Protein AF-A0A533S871-F1 (afdb_monomer_lite)

Secondary structure (DSSP, 8-state):
--HHHHHHHHHHHHT----S---GGGS-HHHHTTS-HHHHHHHTEEEEEEETTEEEEEESSTT-GGGTTT-

Foldseek 3Di:
DDPLVVVCVVCVVVVHDDDPDDDPVQAPVVVVVVDPPVLCVVQVKGFRDDDPNDTDIDGPHPVSVVSVVVD

Sequence (71 aa):
MSAAVHDQHLADRLGVPFLESIVDSRVDTALLMRLPLPFARRNVLLPLYCNEGTLLVASGDPAGFLALDEL

pLDDT: mean 90.28, std 5.52, range [60.38, 95.5]

Structure (mmCIF, N/CA/C/O backbone):
data_AF-A0A533S871-F1
#
_entry.id   AF-A0A533S871-F1
#
loop_
_atom_site.group_PDB
_atom_site.id
_atom_site.type_symbol
_atom_site.label_atom_id
_atom_site.label_alt_id
_atom_site.label_comp_id
_atom_site.label_asym_id
_atom_site.label_entity_id
_atom_site.label_seq_id
_atom_site.pdbx_PDB_ins_code
_atom_site.Cartn_x
_atom_site.Cartn_y
_atom_site.Cartn_z
_atom_site.occupancy
_atom_site.B_iso_or_equiv
_atom_site.auth_seq_id
_atom_site.auth_comp_id
_atom_site.auth_asym_id
_atom_site.auth_atom_id
_atom_site.pdbx_PDB_model_num
ATOM 1 N N . MET A 1 1 ? 19.975 -1.486 -15.409 1.00 60.38 1 MET A N 1
ATOM 2 C CA . MET A 1 1 ? 18.990 -2.197 -14.566 1.00 60.38 1 MET A CA 1
ATOM 3 C C . MET A 1 1 ? 17.748 -1.326 -14.507 1.00 60.38 1 MET A C 1
ATOM 5 O O . MET A 1 1 ? 17.913 -0.130 -14.308 1.00 60.38 1 MET A O 1
ATOM 9 N N . SER A 1 2 ? 16.559 -1.864 -14.795 1.00 82.69 2 SER A N 1
ATOM 10 C CA . SER A 1 2 ? 15.311 -1.084 -14.708 1.00 82.69 2 SER A CA 1
ATOM 11 C C . SER A 1 2 ? 14.955 -0.820 -13.241 1.00 82.69 2 SER A C 1
ATOM 13 O O . SER A 1 2 ? 15.308 -1.637 -12.391 1.00 82.69 2 SER A O 1
ATOM 15 N N . ALA A 1 3 ? 14.253 0.280 -12.952 1.00 77.81 3 ALA A N 1
ATOM 16 C CA . ALA A 1 3 ? 13.756 0.588 -11.608 1.00 77.81 3 ALA A CA 1
ATOM 17 C C . ALA A 1 3 ? 12.889 -0.558 -11.052 1.00 77.81 3 ALA A C 1
ATOM 19 O O . ALA A 1 3 ? 13.160 -1.050 -9.968 1.00 77.81 3 ALA A O 1
ATOM 20 N N . ALA A 1 4 ? 11.987 -1.118 -11.866 1.00 80.94 4 ALA A N 1
ATOM 21 C CA . ALA A 1 4 ? 11.147 -2.250 -11.462 1.00 80.94 4 ALA A CA 1
ATOM 22 C C . ALA A 1 4 ? 11.952 -3.501 -11.049 1.00 80.94 4 ALA A C 1
ATOM 24 O O . ALA A 1 4 ? 11.589 -4.200 -10.112 1.00 80.94 4 ALA A O 1
ATOM 25 N N . VAL A 1 5 ? 13.082 -3.767 -11.717 1.00 85.94 5 VAL A N 1
ATOM 26 C CA . VAL A 1 5 ? 13.968 -4.896 -11.369 1.00 85.94 5 VAL A CA 1
ATOM 27 C C . VAL A 1 5 ? 14.707 -4.623 -10.057 1.00 85.94 5 VAL A C 1
ATOM 29 O O . VAL A 1 5 ? 14.942 -5.542 -9.276 1.00 85.94 5 VAL A O 1
ATOM 32 N N . HIS A 1 6 ? 15.074 -3.365 -9.801 1.00 87.44 6 HIS A N 1
ATOM 33 C CA . HIS A 1 6 ? 15.661 -2.965 -8.525 1.00 87.44 6 HIS A CA 1
ATOM 34 C C . HIS A 1 6 ? 14.667 -3.151 -7.370 1.00 87.44 6 HIS A C 1
ATOM 36 O O . HIS A 1 6 ? 15.021 -3.770 -6.365 1.00 87.44 6 HIS A O 1
ATOM 42 N N . ASP A 1 7 ? 13.429 -2.691 -7.549 1.00 87.75 7 ASP A N 1
ATOM 43 C CA . ASP A 1 7 ? 12.384 -2.743 -6.524 1.00 87.75 7 ASP A CA 1
ATOM 44 C C . ASP A 1 7 ? 11.957 -4.181 -6.223 1.00 87.75 7 ASP A C 1
ATOM 46 O O . ASP A 1 7 ? 11.796 -4.543 -5.058 1.00 87.75 7 ASP A O 1
ATOM 50 N N . GLN A 1 8 ? 11.873 -5.037 -7.246 1.00 90.94 8 GLN A N 1
ATOM 51 C CA . GLN A 1 8 ? 11.608 -6.463 -7.065 1.00 90.94 8 GLN A CA 1
ATOM 52 C C . GLN A 1 8 ? 12.700 -7.144 -6.225 1.00 90.94 8 GLN A C 1
ATOM 54 O O . GLN A 1 8 ? 12.392 -7.835 -5.257 1.00 90.94 8 GLN A O 1
ATOM 59 N N . HIS A 1 9 ? 13.982 -6.914 -6.532 1.00 92.88 9 HIS A N 1
ATOM 60 C CA . HIS A 1 9 ? 15.076 -7.476 -5.732 1.00 92.88 9 HIS A CA 1
ATOM 61 C C . HIS A 1 9 ? 15.088 -6.954 -4.291 1.00 92.88 9 HIS A C 1
ATOM 63 O O . HIS A 1 9 ? 15.484 -7.676 -3.373 1.00 92.88 9 HIS A O 1
ATOM 69 N N . LEU A 1 10 ? 14.695 -5.698 -4.080 1.0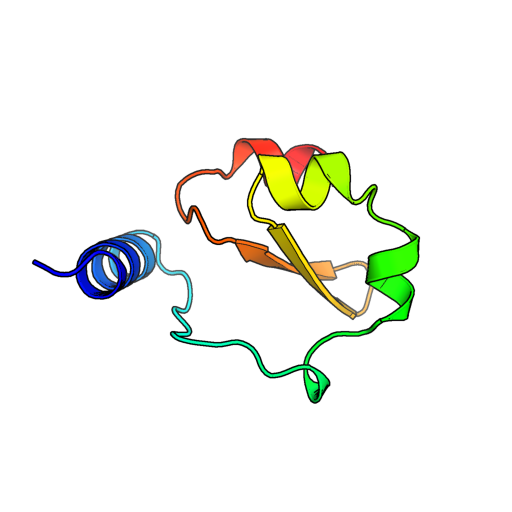0 90.69 10 LEU A N 1
ATOM 70 C CA . LEU A 1 10 ? 14.584 -5.130 -2.743 1.00 90.69 10 LEU A CA 1
ATOM 71 C C . LEU A 1 10 ? 13.415 -5.757 -1.969 1.00 90.69 10 LEU A C 1
ATOM 73 O O . LEU A 1 10 ? 13.606 -6.151 -0.818 1.00 90.69 10 LEU A O 1
ATOM 77 N N . ALA A 1 11 ? 12.258 -5.927 -2.609 1.00 91.06 11 ALA A N 1
ATOM 78 C CA . ALA A 1 11 ? 11.099 -6.611 -2.044 1.00 91.06 11 ALA A CA 1
ATOM 79 C C . ALA A 1 11 ? 11.432 -8.058 -1.631 1.00 91.06 11 ALA A C 1
ATOM 81 O O . ALA A 1 11 ? 11.171 -8.442 -0.489 1.00 91.06 11 ALA A O 1
ATOM 82 N N . ASP A 1 12 ? 12.124 -8.809 -2.497 1.00 93.12 12 ASP A N 1
ATOM 83 C CA . ASP A 1 12 ? 12.583 -10.176 -2.211 1.00 93.12 12 ASP A CA 1
ATOM 84 C C . ASP A 1 12 ? 13.486 -10.228 -0.968 1.00 93.12 12 ASP A C 1
ATOM 86 O O . ASP A 1 12 ? 13.331 -11.092 -0.104 1.00 93.12 12 ASP A O 1
ATOM 90 N N . ARG A 1 13 ? 14.420 -9.275 -0.839 1.00 93.56 13 ARG A N 1
ATOM 91 C CA . ARG A 1 13 ? 15.325 -9.186 0.322 1.00 93.56 13 ARG A CA 1
ATOM 92 C C . ARG A 1 13 ? 14.601 -8.848 1.623 1.00 93.56 13 ARG A C 1
ATOM 94 O O . ARG A 1 13 ? 15.074 -9.244 2.686 1.00 93.56 13 ARG A O 1
ATOM 101 N N . LEU A 1 14 ? 13.507 -8.096 1.541 1.00 91.25 14 LEU A N 1
ATOM 102 C CA . LEU A 1 14 ? 12.682 -7.700 2.684 1.00 91.25 14 LEU A CA 1
ATOM 103 C C . LEU A 1 14 ? 11.595 -8.734 3.013 1.00 91.25 14 LEU A C 1
ATOM 105 O O . LEU A 1 14 ? 10.938 -8.614 4.044 1.00 91.25 14 LEU A O 1
ATOM 109 N N . GLY A 1 15 ? 11.415 -9.753 2.167 1.00 91.69 15 GLY A N 1
ATOM 110 C CA . GLY A 1 15 ? 10.395 -10.783 2.349 1.00 91.69 15 GLY A CA 1
ATOM 111 C C . GLY A 1 15 ? 8.972 -10.284 2.093 1.00 91.69 15 GLY A C 1
ATOM 112 O O . GLY A 1 15 ? 8.028 -10.851 2.643 1.00 91.69 15 GLY A O 1
ATOM 113 N N . VAL A 1 16 ? 8.806 -9.235 1.280 1.00 90.69 16 VAL A N 1
ATOM 114 C CA . VAL A 1 16 ? 7.493 -8.683 0.914 1.00 90.69 16 VAL A CA 1
ATOM 115 C C . VAL A 1 16 ? 7.141 -9.020 -0.540 1.00 90.69 16 VAL A C 1
ATOM 117 O O . VAL A 1 16 ? 8.030 -9.050 -1.391 1.00 90.69 16 VAL A O 1
ATOM 120 N N . PRO A 1 17 ? 5.861 -9.273 -0.870 1.00 92.69 17 PRO A N 1
ATOM 121 C CA . PRO A 1 17 ? 5.456 -9.536 -2.248 1.00 92.69 17 PRO A CA 1
ATOM 122 C C . PRO A 1 17 ? 5.673 -8.324 -3.162 1.00 92.69 17 PRO A C 1
ATOM 124 O O . PRO A 1 17 ? 5.316 -7.203 -2.803 1.00 92.69 17 PRO A O 1
ATOM 127 N N . PHE A 1 18 ? 6.171 -8.562 -4.377 1.00 93.31 18 PHE A N 1
ATOM 128 C CA . PHE A 1 18 ? 6.251 -7.554 -5.434 1.00 93.31 18 PHE A CA 1
ATOM 129 C C . PHE A 1 18 ? 5.127 -7.740 -6.458 1.00 93.31 18 PHE A C 1
ATOM 131 O O . PHE A 1 18 ? 4.845 -8.856 -6.901 1.00 93.31 18 PHE A O 1
ATOM 138 N N . LEU A 1 19 ? 4.510 -6.633 -6.868 1.00 92.88 19 LEU A N 1
ATOM 139 C CA . LEU A 1 19 ? 3.557 -6.579 -7.972 1.00 92.88 19 LEU A CA 1
ATOM 140 C C . LEU A 1 19 ? 3.974 -5.451 -8.915 1.00 92.88 19 LEU A C 1
ATOM 142 O O . LEU A 1 19 ? 4.112 -4.312 -8.484 1.00 92.88 19 LEU A O 1
ATOM 146 N N . GLU A 1 20 ? 4.118 -5.756 -10.205 1.00 91.81 20 GLU A N 1
ATOM 147 C CA . GLU A 1 20 ? 4.456 -4.749 -11.222 1.00 91.81 20 GLU A CA 1
ATOM 148 C C . GLU A 1 20 ? 3.322 -3.730 -11.427 1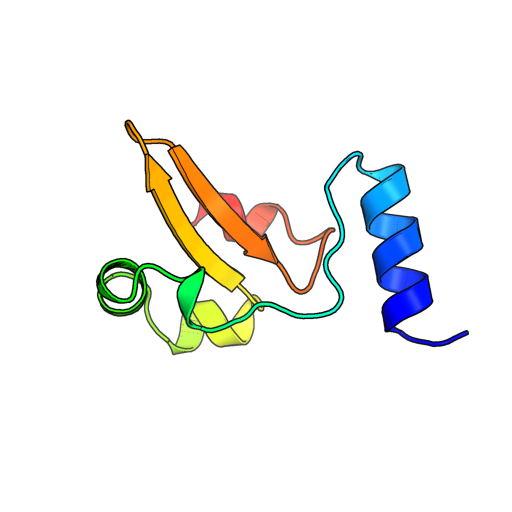.00 91.81 20 GLU A C 1
ATOM 150 O O . GLU A 1 20 ? 3.561 -2.571 -11.756 1.00 91.81 20 GLU A O 1
ATOM 155 N N . SER A 1 21 ? 2.073 -4.154 -11.222 1.00 92.75 21 SER A N 1
ATOM 156 C CA . SER A 1 21 ? 0.903 -3.285 -11.306 1.00 92.75 21 SER A CA 1
ATOM 157 C C . SER A 1 21 ? -0.213 -3.737 -10.368 1.00 92.75 21 SER A C 1
ATOM 159 O O . SER A 1 21 ? -0.321 -4.909 -9.993 1.00 92.75 21 SER A O 1
ATOM 161 N N . ILE A 1 22 ? -1.063 -2.780 -9.999 1.00 93.81 22 ILE A N 1
ATOM 162 C CA . ILE A 1 22 ? -2.264 -2.996 -9.195 1.00 93.81 22 ILE A CA 1
ATOM 163 C C . ILE A 1 22 ? -3.450 -2.587 -10.054 1.00 93.81 22 ILE A C 1
ATOM 165 O O . ILE A 1 22 ? -3.491 -1.481 -10.581 1.00 93.81 22 ILE A O 1
ATOM 169 N N . VAL A 1 23 ? -4.400 -3.504 -10.211 1.00 94.25 23 VAL A N 1
ATOM 170 C CA . VAL A 1 23 ? -5.652 -3.235 -10.920 1.00 94.25 23 VAL A CA 1
ATOM 171 C C . VAL A 1 23 ? -6.666 -2.611 -9.968 1.00 94.25 23 VAL A C 1
ATOM 173 O O . VAL A 1 23 ? -6.763 -3.028 -8.812 1.00 94.25 23 VAL A O 1
ATOM 176 N N . ASP A 1 24 ? -7.468 -1.675 -10.470 1.00 92.00 24 ASP A N 1
ATOM 177 C CA . ASP A 1 24 ? -8.442 -0.913 -9.675 1.00 92.00 24 ASP A CA 1
ATOM 178 C C . ASP A 1 24 ? -9.407 -1.808 -8.883 1.00 92.00 24 ASP A C 1
ATOM 180 O O . ASP A 1 24 ? -9.771 -1.494 -7.755 1.00 92.00 24 ASP A O 1
ATOM 184 N N . SER A 1 25 ? -9.774 -2.976 -9.421 1.00 93.62 25 SER A N 1
ATOM 185 C CA . SER A 1 25 ? -10.680 -3.922 -8.755 1.00 93.62 25 SER A CA 1
ATOM 186 C C . SER A 1 25 ? -10.111 -4.559 -7.481 1.00 93.62 25 SER A C 1
ATOM 188 O O . SER A 1 25 ? -10.838 -5.255 -6.778 1.00 93.62 25 SER A O 1
ATOM 190 N N . ARG A 1 26 ? -8.811 -4.394 -7.202 1.00 91.81 26 ARG A N 1
ATOM 191 C CA . ARG A 1 26 ? -8.158 -4.848 -5.961 1.00 91.81 26 ARG A CA 1
ATOM 192 C C . ARG A 1 26 ? -8.116 -3.768 -4.880 1.00 91.81 26 ARG A C 1
ATOM 194 O O . ARG A 1 26 ? -7.567 -4.026 -3.813 1.00 91.81 26 ARG A O 1
ATOM 201 N N . VAL A 1 27 ? -8.651 -2.582 -5.165 1.00 94.88 27 VAL A N 1
ATOM 202 C CA . VAL A 1 27 ? -8.642 -1.436 -4.261 1.00 94.88 27 VAL A CA 1
ATOM 203 C C . VAL A 1 27 ? -10.050 -1.210 -3.726 1.00 94.88 27 VAL A C 1
ATOM 205 O O . VAL A 1 27 ? -10.982 -0.922 -4.477 1.00 94.88 27 VAL A O 1
ATOM 208 N N . ASP A 1 28 ? -10.202 -1.300 -2.412 1.00 94.56 28 ASP 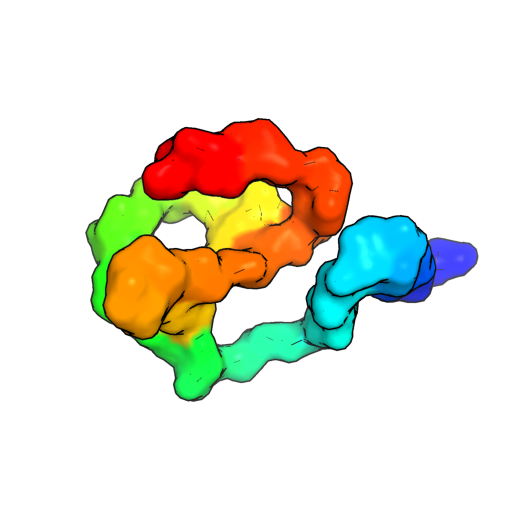A N 1
ATOM 209 C CA . ASP A 1 28 ? -11.379 -0.811 -1.714 1.00 94.56 28 ASP A CA 1
ATOM 210 C C . ASP A 1 28 ? -11.366 0.723 -1.735 1.00 94.56 28 ASP A C 1
ATOM 212 O O . ASP A 1 28 ? -10.648 1.394 -0.986 1.00 94.56 28 ASP A O 1
ATOM 216 N N . THR A 1 29 ? -12.175 1.292 -2.625 1.00 92.25 29 THR A N 1
ATOM 217 C CA . THR A 1 29 ? -12.245 2.738 -2.844 1.00 92.25 29 THR A CA 1
ATOM 218 C C . THR A 1 29 ? -12.733 3.505 -1.615 1.00 92.25 29 THR A C 1
ATOM 220 O O . THR A 1 29 ? -12.431 4.695 -1.491 1.00 92.25 29 THR A O 1
ATOM 223 N N . ALA A 1 30 ? -13.405 2.852 -0.659 1.00 92.50 30 ALA A N 1
ATOM 224 C CA . ALA A 1 30 ? -13.790 3.485 0.599 1.00 92.50 30 ALA A CA 1
ATOM 225 C C . ALA A 1 30 ? -12.569 3.855 1.463 1.00 92.50 30 ALA A C 1
ATOM 227 O O . ALA A 1 30 ? -12.620 4.829 2.220 1.00 92.50 30 ALA A O 1
ATOM 228 N N . LEU A 1 31 ? -11.450 3.135 1.327 1.00 92.12 31 LEU A N 1
ATOM 229 C CA . LEU A 1 31 ? -10.198 3.451 2.024 1.00 92.12 31 LEU A CA 1
ATOM 230 C C . LEU A 1 31 ? -9.513 4.690 1.445 1.00 92.12 31 LEU A C 1
ATOM 232 O O . LEU A 1 31 ? -8.916 5.464 2.193 1.00 92.12 31 LEU A O 1
ATOM 236 N N . LEU A 1 32 ? -9.660 4.931 0.139 1.00 90.38 32 LEU A N 1
ATOM 237 C CA . LEU A 1 32 ? -9.102 6.115 -0.523 1.00 90.38 32 LEU A CA 1
ATOM 238 C C . LEU A 1 32 ? -9.709 7.414 0.019 1.00 90.38 32 LEU A C 1
ATOM 240 O O . LEU A 1 32 ? -9.038 8.438 0.059 1.00 90.38 32 LEU A O 1
ATOM 244 N N . MET A 1 33 ? -10.958 7.364 0.489 1.00 89.44 33 MET A N 1
ATOM 245 C CA . MET A 1 33 ? -11.629 8.510 1.110 1.00 89.44 33 MET A CA 1
ATOM 246 C C . MET A 1 33 ? -11.113 8.825 2.520 1.00 89.44 33 MET A C 1
ATOM 248 O O . MET A 1 33 ? -11.373 9.911 3.036 1.00 89.44 33 MET A O 1
ATOM 252 N N . ARG A 1 34 ? -10.407 7.886 3.158 1.00 89.81 34 ARG A N 1
ATOM 253 C CA . ARG A 1 34 ? -9.895 8.017 4.531 1.00 89.81 34 ARG A CA 1
ATOM 254 C C . ARG A 1 34 ? -8.441 8.477 4.579 1.00 89.81 34 ARG A C 1
ATOM 256 O O . ARG A 1 34 ? -8.022 9.017 5.597 1.00 89.81 34 ARG A O 1
ATOM 263 N N . LEU A 1 35 ? -7.694 8.282 3.493 1.00 90.00 35 LEU A N 1
ATOM 264 C CA . LEU A 1 35 ? -6.294 8.668 3.388 1.00 90.00 35 LEU A CA 1
ATOM 265 C C . LEU A 1 35 ? -6.161 10.013 2.656 1.00 90.00 35 LEU A C 1
ATOM 267 O O . LEU A 1 35 ? -6.573 10.119 1.499 1.00 90.00 35 LEU A O 1
ATOM 271 N N . PRO A 1 36 ? -5.553 11.048 3.262 1.00 92.88 36 PRO A N 1
ATOM 272 C CA . PRO A 1 36 ? -5.306 12.300 2.560 1.00 92.88 36 PRO A CA 1
ATOM 273 C C . PRO A 1 36 ? -4.458 12.076 1.301 1.00 92.88 36 PRO A C 1
ATOM 275 O O . PRO A 1 36 ? -3.322 11.606 1.374 1.00 92.88 36 PRO A O 1
ATOM 278 N N . LEU A 1 37 ? -4.977 12.481 0.138 1.00 92.56 37 LEU A N 1
ATOM 279 C CA . LEU A 1 37 ? -4.279 12.320 -1.141 1.00 92.56 37 LEU A CA 1
ATOM 280 C C . LEU A 1 37 ? -2.840 12.886 -1.143 1.00 92.56 37 LEU A C 1
ATOM 282 O O . LEU A 1 37 ? -1.960 12.230 -1.704 1.00 92.56 37 LEU A O 1
ATOM 286 N N . PRO A 1 38 ? -2.538 14.049 -0.522 1.00 94.56 38 PRO A N 1
ATOM 287 C CA . PRO A 1 38 ? -1.162 14.543 -0.452 1.00 94.56 38 PRO A CA 1
ATOM 288 C C . PRO A 1 38 ? -0.211 13.593 0.285 1.00 94.56 38 PRO A C 1
ATOM 290 O O . PRO A 1 38 ? 0.927 13.428 -0.147 1.00 94.56 38 PRO A O 1
ATOM 293 N N . PHE A 1 39 ? -0.677 12.948 1.358 1.00 93.31 39 PHE A N 1
ATOM 294 C CA . PHE A 1 39 ? 0.103 11.965 2.110 1.00 93.31 39 PHE A CA 1
ATOM 295 C C . PHE A 1 39 ? 0.355 10.715 1.261 1.00 93.31 39 PHE A C 1
ATOM 297 O O . PHE A 1 39 ? 1.506 10.321 1.077 1.00 93.31 39 PHE A O 1
ATOM 304 N N . ALA A 1 40 ? -0.705 10.162 0.658 1.00 93.56 40 ALA A N 1
ATOM 305 C CA . ALA A 1 40 ? -0.620 8.989 -0.211 1.00 93.56 40 ALA A CA 1
ATOM 306 C C . ALA A 1 40 ? 0.389 9.190 -1.354 1.00 93.56 40 ALA A C 1
ATOM 308 O O . ALA A 1 40 ? 1.247 8.344 -1.591 1.00 93.56 40 ALA A O 1
ATOM 309 N N . ARG A 1 41 ? 0.340 10.345 -2.034 1.00 93.00 41 ARG A N 1
ATOM 310 C CA . ARG A 1 41 ? 1.251 10.650 -3.151 1.00 93.00 41 ARG A CA 1
ATOM 311 C C . ARG A 1 41 ? 2.682 10.908 -2.698 1.00 93.00 41 ARG A C 1
ATOM 313 O O . ARG A 1 41 ? 3.601 10.492 -3.392 1.00 93.00 41 ARG A O 1
ATOM 320 N N . ARG A 1 42 ? 2.873 11.601 -1.571 1.00 93.44 42 ARG A N 1
ATOM 321 C CA . ARG A 1 42 ? 4.208 11.903 -1.037 1.00 93.44 42 ARG A CA 1
ATOM 322 C C . ARG A 1 42 ? 4.951 10.635 -0.623 1.00 93.44 42 ARG A C 1
ATOM 324 O O . ARG A 1 42 ? 6.144 10.542 -0.881 1.00 93.44 42 ARG A O 1
ATOM 331 N N . ASN A 1 43 ? 4.243 9.702 0.004 1.00 93.62 43 ASN A N 1
ATOM 332 C CA . ASN A 1 43 ? 4.817 8.465 0.530 1.00 93.62 43 ASN A CA 1
ATOM 333 C C . ASN A 1 43 ? 4.663 7.270 -0.427 1.00 93.62 43 ASN A C 1
ATOM 335 O O . ASN A 1 43 ? 5.108 6.176 -0.112 1.00 93.62 43 ASN A O 1
ATOM 339 N N . VAL A 1 44 ? 4.040 7.475 -1.594 1.00 93.69 44 VAL A N 1
ATOM 340 C CA . VAL A 1 44 ? 3.776 6.439 -2.607 1.00 93.69 44 VAL A CA 1
ATOM 341 C C . VAL A 1 44 ? 3.048 5.227 -2.009 1.00 93.69 44 VAL A C 1
ATOM 343 O O . VAL A 1 44 ? 3.417 4.077 -2.232 1.00 93.69 44 VAL A O 1
ATOM 346 N N . LEU A 1 45 ? 1.997 5.502 -1.233 1.00 94.12 45 LEU A N 1
ATOM 347 C CA . LEU A 1 45 ? 1.187 4.497 -0.546 1.00 94.12 45 LEU A CA 1
ATOM 348 C C . LEU A 1 45 ? -0.199 4.377 -1.176 1.00 94.12 45 LEU A C 1
ATOM 350 O O . LEU A 1 45 ? -0.849 5.382 -1.480 1.00 94.12 45 LEU A O 1
ATOM 354 N N . LEU A 1 46 ? -0.672 3.140 -1.313 1.00 94.75 46 LEU A N 1
ATOM 355 C CA . LEU A 1 46 ? -2.015 2.819 -1.783 1.00 94.75 46 LEU A CA 1
ATOM 356 C C . LEU A 1 46 ? -2.658 1.775 -0.855 1.00 94.75 46 LEU A C 1
ATOM 358 O O . LEU A 1 46 ? -2.245 0.612 -0.880 1.00 94.75 46 LEU A O 1
ATOM 362 N N . PRO A 1 47 ? -3.666 2.143 -0.043 1.00 94.56 47 PRO A N 1
ATOM 363 C CA . PRO A 1 47 ? -4.408 1.166 0.743 1.00 94.56 47 PRO A CA 1
ATOM 364 C C . PRO A 1 47 ? -5.242 0.287 -0.196 1.00 94.56 47 PRO A C 1
ATOM 366 O O . PRO A 1 47 ? -5.978 0.802 -1.035 1.00 94.56 47 PRO A O 1
ATOM 369 N N . LEU A 1 48 ? -5.110 -1.034 -0.070 1.00 95.50 48 LEU A N 1
ATOM 370 C CA . LEU A 1 48 ? -5.769 -2.005 -0.947 1.00 95.50 48 LEU A CA 1
ATOM 371 C C . LEU A 1 48 ? -7.068 -2.516 -0.340 1.00 95.50 48 LEU A C 1
ATOM 373 O O . LEU A 1 48 ? -8.118 -2.414 -0.957 1.00 95.50 48 LEU A O 1
ATOM 377 N N . TYR A 1 49 ? -7.011 -3.050 0.876 1.00 95.50 49 TYR A N 1
ATOM 378 C CA . TYR A 1 49 ? -8.193 -3.491 1.609 1.00 95.50 49 TYR A CA 1
ATOM 379 C C . TYR A 1 49 ? -7.900 -3.512 3.108 1.00 95.50 49 TYR A C 1
ATOM 381 O O . TYR A 1 49 ? -6.744 -3.571 3.530 1.00 95.50 49 TYR A O 1
ATOM 389 N N . CYS A 1 50 ? -8.955 -3.491 3.916 1.00 94.19 50 CYS A N 1
ATOM 390 C CA . CYS A 1 50 ? -8.871 -3.664 5.359 1.00 94.19 50 CYS A CA 1
ATOM 391 C C . CYS A 1 50 ? -9.703 -4.880 5.757 1.00 94.19 50 CYS A C 1
ATOM 393 O O . CYS A 1 50 ? -10.878 -4.965 5.402 1.00 94.19 50 CYS A O 1
ATOM 395 N N . ASN A 1 51 ? -9.098 -5.819 6.478 1.00 94.38 51 ASN A N 1
ATOM 396 C CA . ASN A 1 51 ? -9.782 -6.992 7.007 1.00 94.38 51 ASN A CA 1
ATOM 397 C C . ASN A 1 51 ? -9.451 -7.153 8.490 1.00 94.38 51 ASN A C 1
ATOM 399 O O . ASN A 1 51 ? -8.279 -7.216 8.848 1.00 94.38 51 ASN A O 1
ATOM 403 N N . GLU A 1 52 ? -10.474 -7.206 9.344 1.00 92.94 52 GLU A N 1
ATOM 404 C CA . GLU A 1 52 ? -10.332 -7.432 10.795 1.00 92.94 52 GLU A CA 1
ATOM 405 C C . GLU A 1 52 ? -9.283 -6.524 11.474 1.00 92.94 52 GLU A C 1
ATOM 407 O O . GLU A 1 52 ? -8.486 -6.958 12.300 1.00 92.94 52 GLU A O 1
ATOM 412 N N . GLY A 1 53 ? -9.258 -5.239 11.102 1.00 89.25 53 GLY A N 1
ATOM 413 C CA . GLY A 1 53 ? -8.308 -4.261 11.647 1.00 89.25 53 GLY A CA 1
ATOM 414 C C . GLY A 1 53 ? -6.898 -4.335 11.052 1.00 89.25 53 GLY A C 1
ATOM 415 O O . GLY A 1 53 ? -6.053 -3.520 11.405 1.00 89.25 53 GLY A O 1
ATOM 416 N N . THR A 1 54 ? -6.650 -5.255 10.118 1.00 92.81 54 THR A N 1
ATOM 417 C CA . THR A 1 54 ? -5.408 -5.329 9.343 1.00 92.81 54 THR A CA 1
ATOM 418 C C . THR A 1 54 ? -5.583 -4.610 8.009 1.00 92.81 54 THR A C 1
ATOM 420 O O . THR A 1 54 ? -6.400 -5.015 7.179 1.00 92.81 54 THR A O 1
ATOM 423 N N . LEU A 1 55 ? -4.805 -3.551 7.790 1.00 92.69 55 LEU A N 1
ATOM 424 C CA . LEU A 1 55 ? -4.776 -2.804 6.534 1.00 92.69 55 LEU A CA 1
ATOM 425 C C . LEU A 1 55 ? -3.671 -3.358 5.625 1.00 92.69 55 LEU A C 1
ATOM 427 O O . LEU A 1 55 ? -2.495 -3.295 5.978 1.00 92.69 55 LEU A O 1
ATOM 431 N N . LEU A 1 56 ? -4.033 -3.867 4.444 1.00 94.00 56 LEU A N 1
ATOM 432 C CA . LEU A 1 56 ? -3.051 -4.164 3.404 1.00 94.00 56 LEU A CA 1
ATOM 433 C C . LEU A 1 56 ? -2.779 -2.900 2.589 1.00 94.00 56 LEU A C 1
ATOM 435 O O . LEU A 1 56 ? -3.700 -2.298 2.033 1.00 94.00 56 LEU A O 1
ATOM 439 N N . VAL A 1 57 ? -1.505 -2.536 2.476 1.00 94.00 57 VAL A N 1
ATOM 440 C CA . VAL A 1 57 ? -1.045 -1.348 1.753 1.00 94.00 57 VAL A CA 1
ATOM 441 C C . VAL A 1 57 ? 0.015 -1.753 0.745 1.00 94.00 57 VAL A C 1
ATOM 443 O O . VAL A 1 57 ? 0.938 -2.496 1.073 1.00 94.00 57 VAL A O 1
ATOM 446 N N . ALA A 1 58 ? -0.108 -1.253 -0.479 1.00 94.19 58 ALA A N 1
ATOM 447 C CA . ALA A 1 58 ? 0.984 -1.276 -1.436 1.00 94.19 58 ALA A CA 1
ATOM 448 C C . ALA A 1 58 ? 1.865 -0.040 -1.245 1.00 94.19 58 ALA A C 1
ATOM 450 O O . ALA A 1 58 ? 1.353 1.076 -1.140 1.00 94.19 58 ALA A O 1
ATOM 451 N N . SER A 1 59 ? 3.180 -0.251 -1.246 1.00 92.94 59 SER A N 1
ATOM 452 C CA . SER A 1 59 ? 4.175 0.818 -1.233 1.00 92.94 59 SER A CA 1
ATOM 453 C C . SER A 1 59 ? 4.964 0.811 -2.535 1.00 92.94 59 SER A C 1
ATOM 455 O O . SER A 1 59 ? 5.413 -0.247 -2.978 1.00 92.94 59 SER A O 1
ATOM 457 N N . GLY A 1 60 ? 5.150 1.986 -3.132 1.00 91.19 60 GLY A N 1
ATOM 458 C CA . GLY A 1 60 ? 6.115 2.184 -4.215 1.00 91.19 60 GLY A CA 1
ATOM 459 C C . GLY A 1 60 ? 7.548 2.408 -3.724 1.00 91.19 60 GLY A C 1
ATOM 460 O O . GLY A 1 60 ? 8.455 2.464 -4.545 1.00 91.19 60 GLY A O 1
ATOM 461 N N . ASP A 1 61 ? 7.756 2.518 -2.409 1.00 87.25 61 ASP A N 1
ATOM 462 C CA . ASP A 1 61 ? 9.071 2.466 -1.767 1.00 87.25 61 ASP A CA 1
ATOM 463 C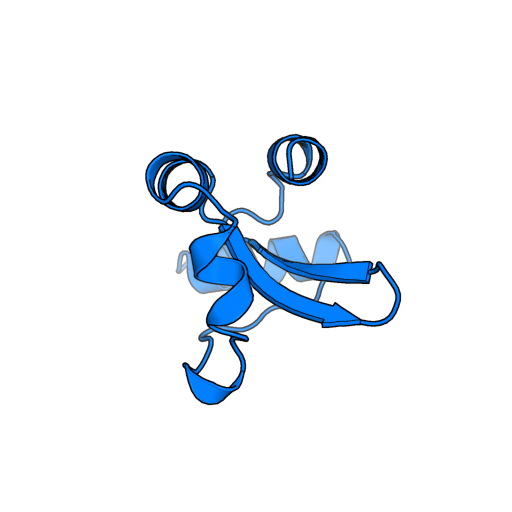 C . ASP A 1 61 ? 9.070 1.340 -0.715 1.00 87.25 61 ASP A C 1
ATOM 465 O O . 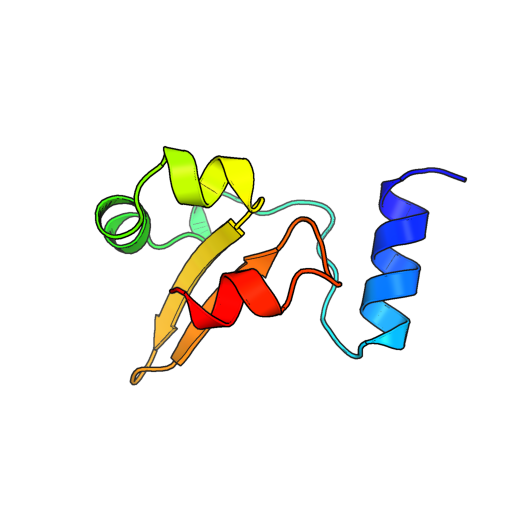ASP A 1 61 ? 8.560 1.524 0.398 1.00 87.25 61 ASP A O 1
ATOM 469 N N . PRO A 1 62 ? 9.609 0.151 -1.031 1.00 78.44 62 PRO A N 1
ATOM 470 C CA . PRO A 1 62 ? 9.579 -0.986 -0.116 1.00 78.44 62 PRO A CA 1
ATOM 471 C C . PRO A 1 62 ? 10.456 -0.789 1.134 1.00 78.44 62 PRO A C 1
ATOM 473 O O . PRO A 1 62 ? 10.304 -1.550 2.085 1.00 78.44 62 PRO A O 1
ATOM 476 N N . ALA A 1 63 ? 11.340 0.217 1.180 1.00 82.06 63 ALA A N 1
ATOM 477 C CA . ALA A 1 63 ? 12.105 0.569 2.381 1.00 82.06 63 ALA A CA 1
ATOM 478 C C . ALA A 1 63 ? 11.423 1.654 3.243 1.00 82.06 63 ALA A C 1
ATOM 480 O O . ALA A 1 63 ? 11.869 1.924 4.362 1.00 82.06 63 ALA A O 1
ATOM 481 N N . GLY A 1 64 ? 10.336 2.259 2.753 1.00 82.06 64 GLY A N 1
ATOM 482 C CA . GLY A 1 64 ? 9.618 3.384 3.361 1.00 82.06 64 GLY A CA 1
ATOM 483 C C . GLY A 1 64 ? 8.731 3.033 4.561 1.00 82.06 64 GLY A C 1
ATOM 484 O O . GLY A 1 64 ? 7.635 3.575 4.686 1.00 82.06 64 GLY A O 1
ATOM 485 N N . PHE A 1 65 ? 9.176 2.142 5.454 1.00 81.25 65 PHE A N 1
ATOM 486 C CA . PHE A 1 65 ? 8.363 1.624 6.565 1.00 81.25 65 PHE A CA 1
ATOM 487 C C . PHE A 1 65 ? 7.840 2.707 7.516 1.00 81.25 65 PHE A C 1
ATOM 489 O O . PHE A 1 65 ? 6.736 2.574 8.024 1.00 81.25 65 PHE A O 1
ATOM 496 N N . LEU A 1 66 ? 8.582 3.803 7.708 1.00 86.88 66 LEU A N 1
ATOM 497 C CA . LEU A 1 66 ? 8.175 4.884 8.612 1.00 86.88 66 LEU A CA 1
ATOM 498 C C . LEU A 1 66 ? 6.833 5.515 8.207 1.00 86.88 66 LEU A C 1
ATOM 500 O O . LEU A 1 66 ? 6.044 5.893 9.062 1.00 86.88 66 LEU A O 1
ATOM 504 N N . ALA A 1 67 ? 6.548 5.598 6.905 1.00 87.38 67 ALA A N 1
ATOM 505 C CA . ALA A 1 67 ? 5.278 6.138 6.433 1.00 87.38 67 ALA A CA 1
ATOM 506 C C . ALA A 1 67 ? 4.093 5.196 6.705 1.00 87.38 67 ALA A C 1
ATOM 508 O O . ALA A 1 67 ? 2.952 5.650 6.701 1.00 87.38 67 ALA A O 1
ATOM 509 N N . LEU A 1 68 ? 4.346 3.901 6.935 1.00 86.88 68 LEU A N 1
ATOM 510 C CA . LEU A 1 68 ? 3.307 2.937 7.301 1.00 86.88 68 LEU A CA 1
ATOM 511 C C . LEU A 1 68 ? 2.859 3.108 8.757 1.00 86.88 68 LEU A C 1
ATOM 513 O O . LEU A 1 68 ? 1.702 2.831 9.054 1.00 86.88 68 LEU A O 1
ATOM 517 N N . ASP A 1 69 ? 3.736 3.599 9.639 1.00 86.50 69 ASP A N 1
ATOM 518 C CA . ASP A 1 69 ? 3.408 3.871 11.047 1.00 86.50 69 ASP A CA 1
ATOM 519 C C . ASP A 1 69 ? 2.481 5.092 11.219 1.00 86.50 69 ASP A C 1
ATOM 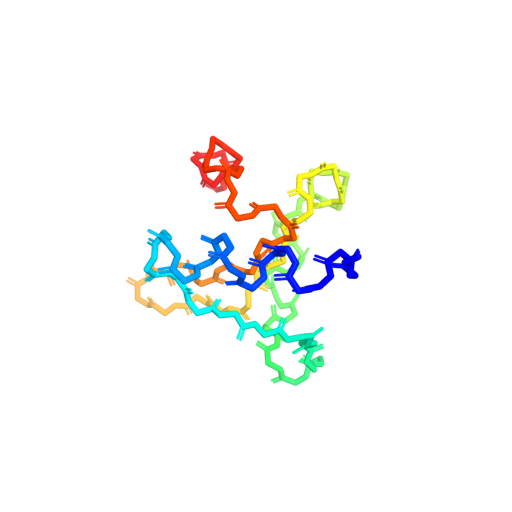521 O O . ASP A 1 69 ? 1.859 5.259 12.267 1.00 86.50 69 ASP A O 1
ATOM 525 N N . GLU A 1 70 ? 2.386 5.957 10.203 1.00 86.12 70 GLU A N 1
ATOM 526 C CA . GLU A 1 70 ? 1.556 7.174 10.206 1.00 86.12 70 GLU A CA 1
ATOM 527 C C . GLU A 1 70 ? 0.142 6.963 9.612 1.00 86.12 70 GLU A C 1
ATOM 529 O O . GLU A 1 70 ? -0.598 7.937 9.437 1.00 86.12 70 GLU A O 1
ATOM 534 N N . LEU A 1 71 ? -0.225 5.718 9.273 1.00 83.50 71 LEU A N 1
ATOM 535 C CA . LEU A 1 71 ? -1.515 5.343 8.666 1.00 83.50 71 LEU A CA 1
ATOM 536 C C . LEU A 1 71 ? -2.676 5.161 9.656 1.00 83.50 71 LEU A C 1
ATOM 538 O O . LEU A 1 71 ? -2.447 4.786 10.826 1.00 83.50 71 LEU A O 1
#

Radius of gyration: 12.49 Å; chains: 1; bounding box: 33×25×26 Å